Protein AF-A0A3C8CBP8-F1 (afdb_monomer_lite)

Structure (mmCIF, N/CA/C/O backbone):
data_AF-A0A3C8CBP8-F1
#
_entry.id   AF-A0A3C8CBP8-F1
#
loop_
_atom_site.group_PDB
_atom_site.id
_atom_site.type_symbol
_atom_site.label_atom_id
_atom_site.label_alt_id
_atom_site.label_comp_id
_atom_site.label_asym_id
_atom_site.label_entity_id
_atom_site.label_seq_id
_atom_site.pdbx_PDB_ins_code
_atom_site.Cartn_x
_atom_site.Cartn_y
_atom_site.Cartn_z
_atom_site.occupancy
_atom_site.B_iso_or_equiv
_atom_site.auth_seq_id
_atom_site.auth_comp_id
_atom_site.auth_asym_id
_atom_site.auth_atom_id
_atom_site.pdbx_PDB_model_num
ATOM 1 N N . MET A 1 1 ? -2.503 26.907 -31.388 1.00 51.00 1 MET A N 1
ATOM 2 C CA . MET A 1 1 ? -1.402 26.004 -30.981 1.00 51.00 1 MET A CA 1
ATOM 3 C C . MET A 1 1 ? -0.590 26.723 -29.907 1.00 51.00 1 MET A C 1
ATOM 5 O O . MET A 1 1 ? -0.547 27.943 -29.969 1.00 51.00 1 MET A O 1
ATOM 9 N N . ILE A 1 2 ? 0.004 25.984 -28.960 1.00 41.50 2 ILE A N 1
ATOM 10 C CA . ILE A 1 2 ? 0.633 26.410 -27.683 1.00 41.50 2 ILE A CA 1
ATOM 11 C C . ILE A 1 2 ? -0.325 26.267 -26.482 1.00 41.50 2 ILE A C 1
ATOM 13 O O . ILE A 1 2 ? -0.949 27.222 -26.030 1.00 41.50 2 ILE A O 1
ATOM 17 N N . VAL A 1 3 ? -0.424 25.043 -25.950 1.00 52.47 3 VAL A N 1
ATOM 18 C CA . VAL A 1 3 ? -0.928 24.787 -24.590 1.00 52.47 3 VAL A CA 1
ATOM 19 C C . VAL A 1 3 ? 0.297 24.733 -23.677 1.00 52.47 3 VAL A C 1
ATOM 21 O O . VAL A 1 3 ? 1.166 23.878 -23.847 1.00 52.47 3 VAL A O 1
ATOM 24 N N . LYS A 1 4 ? 0.402 25.702 -22.762 1.00 45.50 4 LYS A N 1
ATOM 25 C CA . LYS A 1 4 ? 1.498 25.840 -21.794 1.00 45.50 4 LYS A CA 1
ATOM 26 C C . LYS A 1 4 ? 1.541 24.617 -20.866 1.00 45.50 4 LYS A C 1
ATOM 28 O O . LYS A 1 4 ? 0.591 24.375 -20.132 1.00 45.50 4 LYS A O 1
ATOM 33 N N . ARG A 1 5 ? 2.652 23.875 -20.865 1.00 59.94 5 ARG A N 1
ATOM 34 C CA . ARG A 1 5 ? 3.011 22.922 -19.801 1.00 59.94 5 ARG A CA 1
ATOM 35 C C . ARG A 1 5 ? 3.797 23.692 -18.742 1.00 59.94 5 ARG A C 1
ATOM 37 O O . ARG A 1 5 ? 4.999 23.873 -18.894 1.00 59.94 5 ARG A O 1
ATOM 44 N N . GLY A 1 6 ? 3.118 24.218 -17.726 1.00 52.38 6 GLY A N 1
ATOM 45 C CA . GLY A 1 6 ? 3.803 24.927 -16.649 1.00 52.38 6 GLY A CA 1
ATOM 46 C C . GLY A 1 6 ? 2.873 25.473 -15.575 1.00 52.38 6 GLY A C 1
ATOM 47 O O . GLY A 1 6 ? 2.243 26.504 -15.786 1.00 52.38 6 GLY A O 1
ATOM 48 N N . GLY A 1 7 ? 2.890 24.814 -14.415 1.00 54.03 7 GLY A N 1
ATOM 49 C CA . GLY A 1 7 ? 2.615 25.443 -13.122 1.00 54.03 7 GLY A CA 1
ATOM 50 C C . GLY A 1 7 ? 1.273 25.094 -12.476 1.00 54.03 7 GLY A C 1
ATOM 51 O O . GLY A 1 7 ? 0.237 25.556 -12.932 1.00 54.03 7 GLY A O 1
ATOM 52 N N . HIS A 1 8 ? 1.360 24.389 -11.339 1.00 55.12 8 HIS A N 1
ATOM 53 C CA . HIS A 1 8 ? 0.324 24.113 -10.327 1.00 55.12 8 HIS A CA 1
ATOM 54 C C . HIS A 1 8 ? -0.679 22.968 -10.581 1.00 55.12 8 HIS A C 1
ATOM 56 O O . HIS A 1 8 ? -1.867 23.180 -10.787 1.00 55.12 8 HIS A O 1
ATOM 62 N N . GLU A 1 9 ? -0.207 21.729 -10.407 1.00 44.56 9 GLU A N 1
ATOM 63 C CA . GLU A 1 9 ? -1.054 20.573 -10.039 1.00 44.56 9 GLU A CA 1
ATOM 64 C C . GLU A 1 9 ? -0.745 20.070 -8.616 1.00 44.56 9 GLU A C 1
ATOM 66 O O . GLU A 1 9 ? -1.051 18.936 -8.240 1.00 44.56 9 GLU A O 1
ATOM 71 N N . ASP A 1 10 ? -0.143 20.931 -7.792 1.00 53.91 10 ASP A N 1
ATOM 72 C CA . ASP A 1 10 ? -0.122 20.715 -6.352 1.00 53.91 10 ASP A CA 1
ATOM 73 C C . ASP A 1 10 ? -1.579 20.730 -5.860 1.00 53.91 10 ASP A C 1
ATOM 75 O O . ASP A 1 10 ? -2.321 21.658 -6.179 1.00 53.91 10 ASP A O 1
ATOM 79 N N . GLN A 1 11 ? -1.974 19.692 -5.113 1.00 53.06 11 GLN A N 1
ATOM 80 C CA . GLN A 1 11 ? -3.289 19.425 -4.492 1.00 53.06 11 GLN A CA 1
ATOM 81 C C 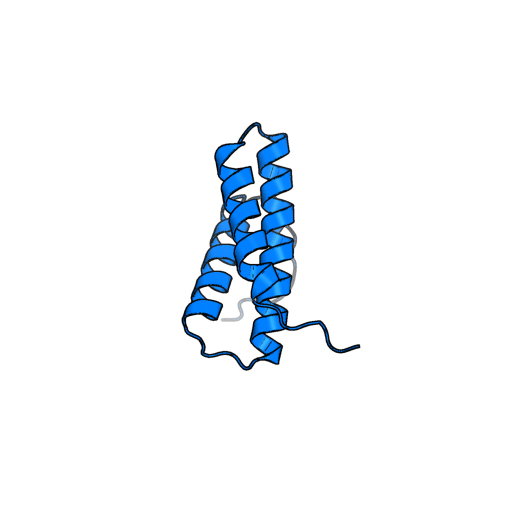. GLN A 1 11 ? -4.198 18.332 -5.099 1.00 53.06 11 GLN A C 1
ATOM 83 O O . GLN A 1 11 ? -5.297 18.123 -4.579 1.00 53.06 11 GLN A O 1
ATOM 88 N N . LEU A 1 12 ? -3.768 17.513 -6.070 1.00 48.75 12 LEU A N 1
ATOM 89 C CA . LEU A 1 12 ? -4.532 16.281 -6.384 1.00 48.75 12 LEU A CA 1
ATOM 90 C C . LEU A 1 12 ? -4.345 15.159 -5.344 1.00 48.75 12 LEU A C 1
ATOM 92 O O . LEU A 1 12 ? -5.238 14.326 -5.176 1.00 48.75 12 LEU A O 1
ATOM 96 N N . SER A 1 13 ? -3.256 15.185 -4.566 1.00 45.94 13 SER A N 1
ATOM 97 C CA . SER A 1 13 ? -3.014 14.210 -3.489 1.00 45.94 13 SER A CA 1
ATOM 98 C C . SER A 1 13 ? -3.940 14.378 -2.278 1.00 45.94 13 SER A C 1
ATOM 100 O O . SER A 1 13 ? -4.172 13.411 -1.559 1.00 45.94 13 SER A O 1
ATOM 102 N N . HIS A 1 14 ? -4.510 15.567 -2.047 1.00 46.44 14 HIS A N 1
ATOM 103 C CA . HIS A 1 14 ? -5.346 15.818 -0.862 1.00 46.44 14 HIS A CA 1
ATOM 104 C C . HIS A 1 14 ? -6.814 15.399 -1.030 1.00 46.44 14 HIS A C 1
ATOM 106 O O . HIS A 1 14 ? -7.525 15.246 -0.037 1.00 46.44 14 HIS A O 1
ATOM 112 N N . LYS A 1 15 ? -7.297 15.215 -2.268 1.00 50.88 15 LYS A N 1
ATOM 113 C CA . LYS A 1 15 ? -8.744 15.135 -2.534 1.00 50.88 15 LYS A CA 1
ATOM 114 C C . LYS A 1 15 ? -9.282 13.724 -2.784 1.00 50.88 15 LYS A C 1
ATOM 116 O O . LYS A 1 15 ? -10.475 13.497 -2.594 1.00 50.88 15 LYS A O 1
ATOM 121 N N . TYR A 1 16 ? -8.446 12.753 -3.154 1.00 54.28 16 TYR A N 1
ATOM 122 C CA . TYR A 1 16 ? -8.942 11.457 -3.629 1.00 54.28 16 TYR A CA 1
ATOM 123 C C . TYR A 1 16 ? -8.442 10.270 -2.806 1.00 54.28 16 TYR A C 1
ATOM 125 O O . TYR A 1 16 ? -7.475 9.603 -3.154 1.00 54.28 16 TYR A O 1
ATOM 133 N N . TRP A 1 17 ? -9.234 9.892 -1.799 1.00 60.59 17 TRP A N 1
ATOM 134 C CA . TRP A 1 17 ? -9.166 8.591 -1.105 1.00 60.59 17 TRP A CA 1
ATOM 135 C C . TRP A 1 17 ? -9.204 7.373 -2.059 1.00 60.59 17 TRP A C 1
ATOM 137 O O . TRP A 1 17 ? -8.907 6.248 -1.671 1.00 60.59 17 TRP A O 1
ATOM 147 N N . GLY A 1 18 ? -9.604 7.568 -3.320 1.00 68.06 18 GLY A N 1
ATOM 148 C CA . GLY A 1 18 ? -9.534 6.553 -4.371 1.00 68.06 18 GLY A CA 1
ATOM 149 C C . GLY A 1 18 ? -8.142 6.376 -4.982 1.00 68.06 18 GLY A C 1
ATOM 150 O O . GLY A 1 18 ? -7.772 5.244 -5.270 1.00 68.06 18 GLY A O 1
ATOM 151 N N . MET A 1 19 ? -7.362 7.447 -5.164 1.00 77.12 19 MET A N 1
ATOM 152 C CA . MET A 1 19 ? -6.090 7.377 -5.899 1.00 77.12 19 MET A CA 1
ATOM 153 C C . MET A 1 19 ? -5.071 6.492 -5.200 1.00 77.12 19 MET A C 1
ATOM 155 O O . MET A 1 19 ? -4.412 5.697 -5.858 1.00 77.12 19 MET A O 1
ATOM 159 N N . ASP A 1 20 ? -4.977 6.583 -3.877 1.00 77.81 20 ASP A N 1
ATOM 160 C CA . ASP A 1 20 ? -4.024 5.767 -3.130 1.00 77.81 20 ASP A CA 1
ATOM 161 C C . ASP A 1 20 ? -4.389 4.272 -3.187 1.00 77.81 20 ASP A C 1
ATOM 163 O O . ASP A 1 20 ? -3.518 3.419 -3.320 1.00 77.81 20 ASP A O 1
ATOM 167 N N . ARG A 1 21 ? -5.689 3.941 -3.251 1.00 82.62 21 ARG A N 1
ATOM 168 C CA . ARG A 1 21 ? -6.154 2.559 -3.467 1.00 82.62 21 ARG A CA 1
ATOM 169 C C . ARG A 1 21 ? -5.798 2.040 -4.858 1.00 82.62 21 ARG A C 1
ATOM 171 O O . ARG A 1 21 ? -5.342 0.909 -4.989 1.00 82.62 21 ARG A O 1
ATOM 178 N N . TRP A 1 22 ? -5.980 2.869 -5.886 1.00 83.06 22 TRP A N 1
ATOM 179 C CA . TRP A 1 22 ? -5.585 2.530 -7.255 1.00 83.06 22 TRP A CA 1
ATOM 180 C C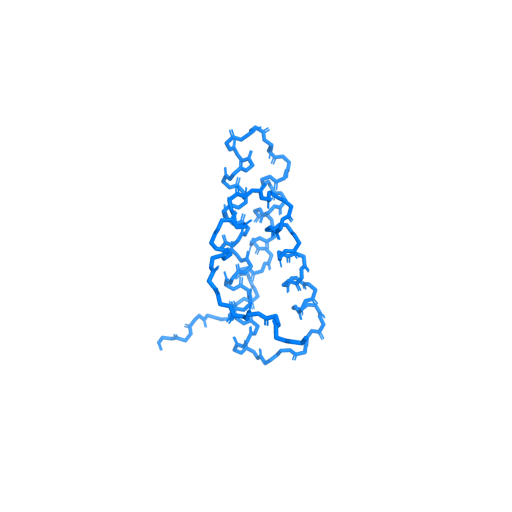 . TRP A 1 22 ? -4.068 2.421 -7.409 1.00 83.06 22 TRP A C 1
ATOM 182 O O . TRP A 1 22 ? -3.601 1.557 -8.144 1.00 83.06 22 TRP A O 1
ATOM 192 N N . ARG A 1 23 ? -3.300 3.249 -6.691 1.00 85.00 23 ARG A N 1
ATOM 193 C CA . ARG A 1 23 ? -1.838 3.153 -6.622 1.00 85.00 23 ARG A CA 1
ATOM 194 C C . ARG A 1 23 ? -1.405 1.826 -6.016 1.00 85.00 23 ARG A C 1
ATOM 196 O O . ARG A 1 23 ? -0.618 1.131 -6.643 1.00 85.00 23 ARG A O 1
ATOM 203 N N . VAL A 1 24 ? -1.970 1.439 -4.871 1.00 86.81 24 VAL A N 1
ATOM 204 C CA . VAL A 1 24 ? -1.710 0.127 -4.255 1.00 86.81 24 VAL A CA 1
ATOM 205 C C . VAL A 1 24 ? -2.054 -1.007 -5.225 1.00 86.81 24 VAL A C 1
ATOM 207 O O . VAL A 1 24 ? -1.227 -1.881 -5.449 1.00 86.81 24 VAL A O 1
ATOM 210 N N . TYR A 1 25 ? -3.214 -0.952 -5.886 1.00 86.62 25 TYR A N 1
ATOM 211 C CA . TYR A 1 25 ? -3.611 -1.960 -6.877 1.00 86.62 25 TYR A CA 1
ATOM 212 C C . TYR A 1 25 ? -2.656 -2.037 -8.081 1.00 86.62 25 TYR A C 1
ATOM 214 O O . TYR A 1 25 ? -2.320 -3.125 -8.545 1.00 86.62 25 TYR A O 1
ATOM 222 N N . ALA A 1 26 ? -2.198 -0.893 -8.595 1.00 87.19 26 ALA A N 1
ATOM 223 C CA . ALA A 1 26 ? -1.254 -0.844 -9.706 1.00 87.19 26 ALA A CA 1
ATOM 224 C C . ALA A 1 26 ? 0.119 -1.414 -9.318 1.00 87.19 26 ALA A C 1
ATOM 226 O O . ALA A 1 26 ? 0.684 -2.188 -10.086 1.00 87.19 26 ALA A O 1
ATOM 227 N N . LEU A 1 27 ? 0.621 -1.077 -8.124 1.00 87.12 27 LEU A N 1
ATOM 228 C CA . LEU A 1 27 ? 1.871 -1.616 -7.579 1.00 87.12 27 LEU A CA 1
ATOM 229 C C . LEU A 1 27 ? 1.763 -3.133 -7.349 1.00 87.12 27 LEU A C 1
ATOM 231 O O . LEU A 1 27 ? 2.647 -3.881 -7.752 1.00 87.12 27 LEU A O 1
ATOM 235 N N . GLU A 1 28 ? 0.646 -3.608 -6.792 1.00 86.88 28 GLU A N 1
ATOM 236 C CA . GLU A 1 28 ? 0.374 -5.038 -6.597 1.00 86.88 28 GLU A CA 1
ATOM 237 C C . GLU A 1 28 ? 0.367 -5.802 -7.927 1.00 86.88 28 GLU A C 1
ATOM 239 O O . GLU A 1 28 ? 1.001 -6.851 -8.075 1.00 86.88 28 GLU A O 1
ATOM 244 N N . LYS A 1 29 ? -0.320 -5.246 -8.931 1.00 87.19 29 LYS A N 1
ATOM 245 C CA . LYS A 1 29 ? -0.366 -5.815 -10.277 1.00 87.19 29 LYS A CA 1
ATOM 246 C C . LYS A 1 29 ? 1.023 -5.857 -10.909 1.00 87.19 29 LYS A C 1
ATOM 248 O O . LYS A 1 29 ? 1.369 -6.860 -11.528 1.00 87.19 29 LYS A O 1
ATOM 253 N N . LEU A 1 30 ? 1.817 -4.805 -10.726 1.00 85.94 30 LEU A N 1
ATOM 254 C CA . LEU A 1 30 ? 3.180 -4.718 -11.240 1.00 85.94 30 LEU A CA 1
ATOM 255 C C . LEU A 1 30 ? 4.087 -5.795 -10.622 1.00 85.94 30 LEU A C 1
ATOM 257 O O . LEU A 1 30 ? 4.820 -6.463 -11.350 1.00 85.94 30 LEU A O 1
ATOM 261 N N . LEU A 1 31 ? 3.969 -6.030 -9.310 1.00 83.12 31 LEU A N 1
ATOM 262 C CA . LEU A 1 31 ? 4.663 -7.125 -8.621 1.00 83.12 31 LEU A CA 1
ATOM 263 C C . LEU A 1 31 ? 4.223 -8.495 -9.147 1.00 83.12 31 LEU A C 1
ATOM 265 O O . LEU A 1 31 ? 5.057 -9.369 -9.372 1.00 83.12 31 LEU A O 1
ATOM 269 N N . LYS A 1 32 ? 2.921 -8.676 -9.398 1.00 82.69 32 LYS A N 1
ATOM 270 C CA . LYS A 1 32 ? 2.364 -9.932 -9.920 1.00 82.69 32 LYS A CA 1
ATOM 271 C C . LYS A 1 32 ? 2.790 -10.230 -11.357 1.00 82.69 32 LYS A C 1
ATOM 273 O O . LYS A 1 32 ? 2.955 -11.395 -11.706 1.00 82.69 32 LYS A O 1
ATOM 278 N N . GLU A 1 33 ? 2.959 -9.207 -12.190 1.00 83.88 33 GLU A N 1
ATOM 279 C CA . GLU A 1 33 ? 3.439 -9.393 -13.562 1.00 83.88 33 GLU A CA 1
ATOM 280 C C . GLU A 1 33 ? 4.923 -9.786 -13.633 1.00 83.88 33 GLU A C 1
ATOM 282 O O . GLU A 1 33 ? 5.365 -10.205 -14.698 1.00 83.88 33 GLU A O 1
ATOM 287 N N . ASN A 1 34 ? 5.681 -9.702 -12.527 1.00 70.12 34 ASN A N 1
ATOM 288 C CA . ASN A 1 34 ? 7.080 -10.146 -12.425 1.00 70.12 34 ASN A CA 1
ATOM 289 C C . ASN A 1 34 ? 7.987 -9.595 -13.549 1.00 70.12 34 ASN A C 1
ATOM 291 O O . ASN A 1 34 ? 8.937 -10.243 -13.976 1.00 70.12 34 ASN A O 1
ATOM 295 N N . LYS A 1 35 ? 7.677 -8.393 -14.046 1.00 76.62 35 LYS A N 1
ATOM 296 C CA . LYS A 1 35 ? 8.426 -7.695 -15.109 1.00 76.62 35 LYS A CA 1
ATOM 297 C C . LYS A 1 35 ? 9.530 -6.783 -14.565 1.00 76.62 35 LYS A C 1
ATOM 299 O O . LYS A 1 35 ? 10.100 -6.004 -15.319 1.00 76.62 35 LYS A O 1
ATOM 304 N N . LEU A 1 36 ? 9.760 -6.834 -13.259 1.00 77.56 36 LEU A N 1
ATOM 305 C CA . LEU A 1 36 ? 10.684 -5.980 -12.529 1.00 77.56 36 LEU A CA 1
ATOM 306 C C . LEU A 1 36 ? 11.885 -6.796 -12.065 1.00 77.56 36 LEU A C 1
ATOM 308 O O . LEU A 1 36 ? 11.717 -7.944 -11.637 1.00 77.56 36 LEU A O 1
ATOM 312 N N . ASP A 1 37 ? 13.050 -6.160 -12.106 1.00 82.56 37 ASP A N 1
ATOM 313 C CA . ASP A 1 37 ? 14.274 -6.658 -11.483 1.00 82.56 37 ASP A CA 1
ATOM 314 C C . ASP A 1 37 ? 14.099 -6.807 -9.964 1.00 82.56 37 ASP A C 1
ATOM 316 O O . ASP A 1 37 ? 13.211 -6.183 -9.376 1.00 82.56 37 ASP A O 1
ATOM 320 N N . GLU A 1 38 ? 14.926 -7.624 -9.311 1.00 80.94 38 GLU A N 1
ATOM 321 C CA . GLU A 1 38 ? 14.804 -7.883 -7.865 1.00 80.94 38 GLU A CA 1
ATOM 322 C C . GLU A 1 38 ? 14.911 -6.595 -7.042 1.00 80.94 38 GLU A C 1
ATOM 324 O O . GLU A 1 38 ? 14.077 -6.332 -6.174 1.00 80.94 38 GLU A O 1
ATOM 329 N N . GLU A 1 39 ? 15.841 -5.715 -7.411 1.00 82.44 39 GLU A N 1
ATOM 330 C CA . GLU A 1 39 ? 15.983 -4.402 -6.785 1.00 82.44 39 GLU A CA 1
ATOM 331 C C . GLU A 1 39 ? 14.717 -3.549 -6.980 1.00 82.44 39 GLU A C 1
ATOM 333 O O . GLU A 1 39 ? 14.169 -2.983 -6.033 1.00 82.44 39 GLU A O 1
ATOM 338 N N . GLN A 1 40 ? 14.174 -3.512 -8.201 1.00 83.56 40 GLN A N 1
ATOM 339 C CA . GLN A 1 40 ? 12.953 -2.761 -8.503 1.00 83.56 40 GLN A CA 1
ATOM 340 C C . GLN A 1 40 ? 11.728 -3.321 -7.777 1.00 83.56 40 GLN A C 1
ATOM 342 O O . GLN A 1 40 ? 10.857 -2.554 -7.362 1.00 83.56 40 GLN A O 1
ATOM 347 N N . LYS A 1 41 ? 11.645 -4.643 -7.602 1.00 84.69 41 LYS A N 1
ATOM 348 C CA . LYS A 1 41 ? 10.603 -5.265 -6.782 1.00 84.69 41 LYS A CA 1
ATOM 349 C C . LYS A 1 41 ? 10.708 -4.802 -5.340 1.00 84.69 41 LYS A C 1
ATOM 351 O O . LYS A 1 41 ? 9.682 -4.405 -4.796 1.00 84.69 41 LYS A O 1
ATOM 356 N N . ASN A 1 42 ? 11.906 -4.783 -4.759 1.00 84.44 42 ASN A N 1
ATOM 357 C CA . ASN A 1 42 ? 12.109 -4.294 -3.396 1.00 84.44 42 ASN A CA 1
ATOM 358 C C . ASN A 1 42 ? 11.636 -2.841 -3.250 1.00 84.44 42 ASN A C 1
ATOM 360 O O . ASN A 1 42 ? 10.817 -2.555 -2.376 1.00 84.44 42 ASN A O 1
ATOM 364 N N . TRP A 1 43 ? 12.008 -1.949 -4.175 1.00 85.44 43 TRP A N 1
ATOM 365 C CA . TRP A 1 43 ? 11.512 -0.564 -4.190 1.00 85.44 43 TRP A CA 1
ATOM 366 C C . TRP A 1 43 ? 9.982 -0.472 -4.267 1.00 85.44 43 TRP A C 1
ATOM 368 O O . TRP A 1 43 ? 9.351 0.301 -3.539 1.00 85.44 43 TRP A O 1
ATOM 378 N N . VAL A 1 44 ? 9.365 -1.267 -5.143 1.00 87.94 44 VAL A N 1
ATOM 379 C CA . VAL A 1 44 ? 7.908 -1.285 -5.335 1.00 87.94 44 VAL A CA 1
ATOM 380 C C . VAL A 1 44 ? 7.194 -1.845 -4.107 1.00 87.94 44 VAL A C 1
ATOM 382 O O . VAL A 1 44 ? 6.158 -1.304 -3.719 1.00 87.94 44 VAL A O 1
ATOM 385 N N . VAL A 1 45 ? 7.743 -2.878 -3.464 1.00 87.31 45 VAL A N 1
ATOM 386 C CA . VAL A 1 45 ? 7.198 -3.440 -2.223 1.00 87.31 45 VAL A CA 1
ATOM 387 C C . VAL A 1 45 ? 7.310 -2.441 -1.074 1.00 87.31 45 VAL A C 1
ATOM 389 O O . VAL A 1 45 ? 6.314 -2.210 -0.393 1.00 87.31 45 VAL A O 1
ATOM 392 N N . MET A 1 46 ? 8.464 -1.797 -0.881 1.00 87.12 46 MET A N 1
ATOM 393 C CA . MET A 1 46 ? 8.623 -0.764 0.151 1.00 87.12 46 MET A CA 1
ATOM 394 C C . MET A 1 46 ? 7.605 0.367 -0.038 1.00 87.12 46 MET A C 1
ATOM 396 O O . MET A 1 46 ? 6.925 0.770 0.907 1.00 87.12 46 MET A O 1
ATOM 400 N N . MET A 1 47 ? 7.421 0.822 -1.282 1.00 88.00 47 MET A N 1
ATOM 401 C CA . MET A 1 47 ? 6.423 1.840 -1.611 1.00 88.00 47 MET A CA 1
ATOM 402 C C . MET A 1 47 ? 4.988 1.357 -1.363 1.00 88.00 47 MET A C 1
ATOM 404 O O . MET A 1 47 ? 4.160 2.114 -0.855 1.00 88.00 47 MET A O 1
ATOM 408 N N . LEU A 1 48 ? 4.678 0.104 -1.706 1.00 88.75 48 LEU A N 1
ATOM 409 C CA . LEU A 1 48 ? 3.378 -0.510 -1.441 1.00 88.75 48 LEU A CA 1
ATOM 410 C C . LEU A 1 48 ? 3.083 -0.533 0.063 1.00 88.75 48 LEU A C 1
ATOM 412 O O . LEU A 1 48 ? 1.979 -0.160 0.466 1.00 88.75 48 LEU A O 1
ATOM 416 N N . ILE A 1 49 ? 4.063 -0.940 0.876 1.00 88.62 49 ILE A N 1
ATOM 417 C CA . ILE A 1 49 ? 3.949 -1.022 2.334 1.00 88.62 49 ILE A CA 1
ATOM 418 C C . ILE A 1 49 ? 3.638 0.356 2.914 1.00 88.62 49 ILE A C 1
ATOM 420 O O . ILE A 1 49 ? 2.621 0.510 3.591 1.00 88.62 49 ILE A O 1
ATOM 424 N N . GLU A 1 50 ? 4.427 1.371 2.557 1.00 87.94 50 GLU A N 1
ATOM 425 C CA . GLU A 1 50 ? 4.232 2.744 3.031 1.00 87.94 50 GLU A CA 1
ATOM 426 C C . GLU A 1 50 ? 2.815 3.261 2.719 1.00 87.94 50 GLU A C 1
ATOM 428 O O . GLU A 1 50 ? 2.120 3.807 3.582 1.00 87.94 50 GLU A O 1
ATOM 433 N N . LYS A 1 51 ? 2.334 3.049 1.487 1.00 86.44 51 LYS A N 1
ATOM 434 C CA . LYS A 1 51 ? 0.984 3.474 1.074 1.00 86.44 51 LYS A CA 1
ATOM 435 C C . LYS A 1 51 ? -0.107 2.716 1.828 1.00 86.44 51 LYS A C 1
ATOM 437 O O . LYS A 1 51 ? -1.091 3.315 2.267 1.00 86.44 51 LYS A O 1
ATOM 442 N N . CYS A 1 52 ? 0.075 1.414 2.039 1.00 88.06 52 CYS A N 1
ATOM 443 C CA . CYS A 1 52 ? -0.851 0.604 2.823 1.00 88.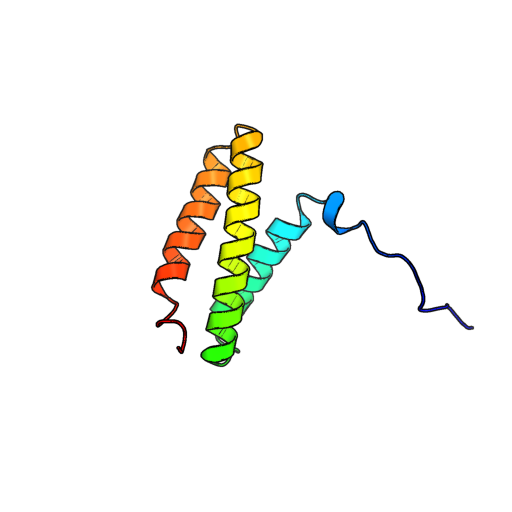06 52 CYS A CA 1
ATOM 444 C C . CYS A 1 52 ? -0.910 1.043 4.290 1.00 88.06 52 CYS A C 1
ATOM 446 O O . CYS A 1 52 ? -2.000 1.052 4.862 1.00 88.06 52 CYS A O 1
ATOM 448 N N . GLU A 1 53 ? 0.205 1.456 4.895 1.00 86.56 53 GLU A N 1
ATOM 449 C CA . GLU A 1 53 ? 0.224 1.997 6.259 1.00 86.56 53 GLU A CA 1
ATOM 450 C C . GLU A 1 53 ? -0.521 3.330 6.364 1.00 86.56 53 GLU A C 1
ATOM 452 O O . GLU A 1 53 ? -1.363 3.504 7.254 1.00 86.56 53 GLU A O 1
ATOM 457 N N . ILE A 1 54 ? -0.290 4.247 5.417 1.00 85.69 54 ILE A N 1
ATOM 458 C CA . ILE A 1 54 ? -1.009 5.530 5.337 1.00 85.69 54 ILE A CA 1
ATOM 459 C C . ILE A 1 54 ? -2.517 5.283 5.211 1.00 85.69 54 ILE A C 1
ATOM 461 O O . ILE A 1 54 ? -3.318 5.877 5.945 1.00 85.69 54 ILE A O 1
ATOM 465 N N . LEU A 1 55 ? -2.912 4.372 4.317 1.00 84.06 55 LEU A N 1
ATOM 466 C CA . LEU A 1 55 ? -4.303 3.972 4.139 1.00 84.06 55 LEU A CA 1
ATOM 467 C C . LEU A 1 55 ? -4.870 3.348 5.414 1.00 84.06 55 LEU A C 1
ATOM 469 O O . LEU A 1 55 ? -5.901 3.812 5.894 1.00 84.06 55 LEU A O 1
ATOM 473 N N . SER A 1 56 ? -4.203 2.348 5.991 1.00 86.31 56 SER A N 1
ATOM 474 C CA . SER A 1 56 ? -4.629 1.643 7.207 1.00 86.31 56 SER A CA 1
ATOM 475 C C . SER A 1 56 ? -4.857 2.611 8.374 1.00 86.31 56 SER A C 1
ATOM 477 O O . SER A 1 56 ? -5.894 2.558 9.044 1.00 86.31 56 SER A O 1
ATOM 479 N N . ASN A 1 57 ? -3.956 3.578 8.561 1.00 85.06 57 ASN A N 1
ATOM 480 C CA . ASN A 1 57 ? -4.106 4.640 9.555 1.00 85.06 57 ASN A CA 1
ATOM 481 C C . ASN A 1 57 ? -5.314 5.546 9.237 1.00 85.06 57 ASN A C 1
ATOM 483 O O . ASN A 1 57 ? -6.150 5.818 10.103 1.00 85.06 57 ASN A O 1
ATOM 487 N N . GLY A 1 58 ? -5.477 5.941 7.970 1.00 83.88 58 GLY A N 1
ATOM 488 C CA . GLY A 1 58 ? -6.632 6.710 7.497 1.00 83.88 58 GLY A CA 1
ATOM 489 C C . GLY A 1 58 ? -7.978 5.995 7.682 1.00 83.88 58 GLY A C 1
ATOM 490 O O . GLY A 1 58 ? -8.961 6.625 8.078 1.00 83.88 58 GLY A O 1
ATOM 491 N N . PHE A 1 59 ? -8.035 4.683 7.445 1.00 83.56 59 PHE A N 1
ATOM 492 C CA . PHE A 1 59 ? -9.216 3.846 7.677 1.00 83.56 59 PHE A CA 1
ATOM 493 C C . PHE A 1 59 ? -9.504 3.678 9.171 1.00 83.56 59 PHE A C 1
ATOM 495 O O . PHE A 1 59 ? -10.656 3.817 9.587 1.00 83.56 59 PHE A O 1
ATOM 502 N N . GLY A 1 60 ? -8.466 3.477 9.990 1.00 81.44 60 GLY A N 1
ATOM 503 C CA . GLY A 1 60 ? -8.584 3.415 11.447 1.00 81.44 60 GLY A CA 1
ATOM 504 C C . GLY A 1 60 ? -9.208 4.680 12.039 1.00 81.44 60 GLY A C 1
ATOM 505 O O . GLY A 1 60 ? -10.137 4.589 12.837 1.00 81.44 60 GLY A O 1
ATOM 506 N N . LYS A 1 61 ? -8.790 5.863 11.568 1.00 80.62 61 LYS A N 1
ATOM 507 C CA . LYS A 1 61 ? -9.371 7.156 11.981 1.00 80.62 61 LYS A CA 1
ATOM 508 C C . LYS A 1 61 ? -10.847 7.327 11.596 1.00 80.62 61 LYS A C 1
ATOM 510 O O . LYS A 1 61 ? -11.538 8.136 12.202 1.00 80.62 61 LYS A O 1
ATOM 515 N N . ARG A 1 62 ? -11.336 6.584 10.597 1.00 79.50 62 ARG A N 1
ATOM 516 C CA . ARG A 1 62 ? -12.723 6.637 10.094 1.00 79.50 62 ARG A CA 1
ATOM 517 C C . ARG A 1 62 ? -13.595 5.473 10.589 1.00 79.50 62 ARG A C 1
ATOM 519 O O . ARG A 1 62 ? -14.700 5.302 10.083 1.00 79.50 62 ARG A O 1
ATOM 526 N N . GLY A 1 63 ? -13.103 4.655 11.527 1.00 82.62 63 GLY A N 1
ATOM 527 C CA . GLY A 1 63 ? -13.827 3.492 12.067 1.00 82.62 63 GLY A CA 1
ATOM 528 C C . GLY A 1 63 ? -13.959 2.317 11.090 1.00 82.62 63 GLY A C 1
ATOM 529 O O . GLY A 1 63 ? -14.754 1.405 11.302 1.00 82.62 63 GLY A O 1
ATOM 530 N N . LYS A 1 64 ? -13.184 2.324 10.004 1.00 84.44 64 LYS A N 1
ATOM 531 C CA . LYS A 1 64 ? -13.240 1.342 8.919 1.00 84.44 64 LYS A CA 1
ATOM 532 C C . LYS A 1 64 ? -12.278 0.180 9.177 1.00 84.44 64 LYS A C 1
ATOM 534 O O . LYS A 1 64 ? -11.239 0.047 8.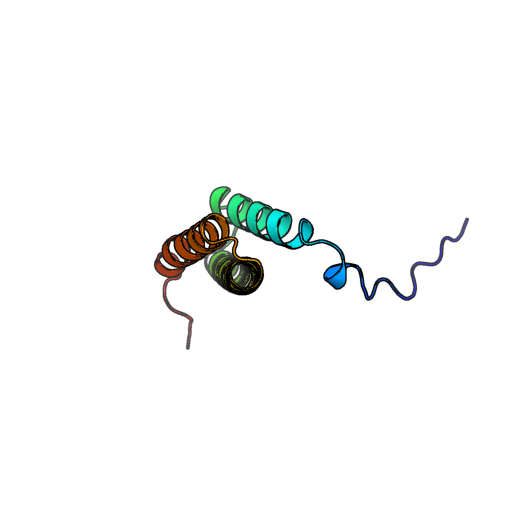532 1.00 84.44 64 LYS A O 1
ATOM 539 N N . ASN A 1 65 ? -12.603 -0.634 10.179 1.00 83.69 65 ASN A N 1
ATOM 540 C CA . ASN A 1 65 ? -11.710 -1.692 10.662 1.00 83.69 65 ASN A CA 1
ATOM 541 C C . ASN A 1 65 ? -11.464 -2.812 9.637 1.00 83.69 65 ASN A C 1
ATOM 543 O O . ASN A 1 65 ? -10.361 -3.349 9.604 1.00 83.69 65 ASN A O 1
ATOM 547 N N . GLN A 1 66 ? -12.439 -3.123 8.777 1.00 86.19 66 GLN A N 1
ATOM 548 C CA . GLN A 1 66 ? -12.282 -4.150 7.740 1.00 86.19 66 GLN A CA 1
ATOM 549 C C . GLN A 1 66 ? -11.219 -3.753 6.712 1.00 86.19 66 GLN A C 1
ATOM 551 O O . GLN A 1 66 ? -10.280 -4.504 6.463 1.00 86.19 66 GLN A O 1
ATOM 556 N N . GLU A 1 67 ? -11.312 -2.543 6.153 1.00 84.75 67 GLU A N 1
ATOM 557 C CA . GLU A 1 67 ? -10.302 -2.043 5.220 1.00 84.75 67 GLU A CA 1
ATOM 558 C C . GLU A 1 67 ? -8.935 -1.889 5.893 1.00 84.75 67 GLU A C 1
ATOM 560 O O . GLU A 1 67 ? -7.917 -2.255 5.310 1.00 84.75 67 GLU A O 1
ATOM 565 N N . LYS A 1 68 ? -8.894 -1.412 7.143 1.00 87.12 68 LYS A N 1
ATOM 566 C CA . LYS A 1 68 ? -7.653 -1.336 7.926 1.00 87.12 68 LYS A CA 1
ATOM 567 C C . LYS A 1 68 ? -6.942 -2.692 7.990 1.00 87.12 68 LYS A C 1
ATOM 569 O O . LYS A 1 68 ? -5.730 -2.756 7.776 1.00 87.12 68 LYS A O 1
ATOM 574 N N . GLU A 1 69 ? -7.689 -3.751 8.293 1.00 87.56 69 GLU A N 1
ATOM 575 C CA . GLU A 1 69 ? -7.163 -5.111 8.386 1.00 87.56 69 GLU A CA 1
ATOM 576 C C . GLU A 1 69 ? -6.737 -5.655 7.022 1.00 87.56 69 GLU A C 1
ATOM 578 O O . GLU A 1 69 ? -5.660 -6.238 6.923 1.00 87.56 69 GLU A O 1
ATOM 583 N N . TYR A 1 70 ? -7.499 -5.368 5.96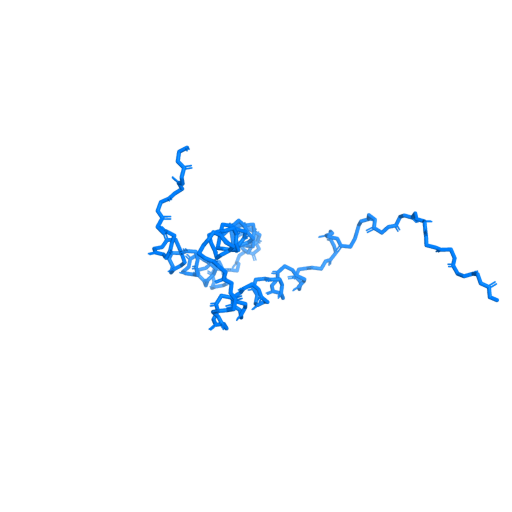1 1.00 88.00 70 TYR A N 1
ATOM 584 C CA . TYR A 1 70 ? -7.127 -5.706 4.585 1.00 88.00 70 TYR A CA 1
ATOM 585 C C . TYR A 1 70 ? -5.745 -5.149 4.213 1.00 88.00 70 TYR A C 1
ATOM 587 O O . TYR A 1 70 ? -4.859 -5.906 3.818 1.00 88.00 70 TYR A O 1
ATOM 595 N N . TYR A 1 71 ? -5.519 -3.842 4.403 1.00 86.56 71 TYR A N 1
ATOM 596 C CA . TYR A 1 71 ? -4.224 -3.222 4.089 1.00 86.56 71 TYR A CA 1
ATOM 597 C C . TYR A 1 71 ? -3.104 -3.726 5.002 1.00 86.56 71 TYR A C 1
ATOM 599 O O . TYR A 1 71 ? -1.978 -3.897 4.547 1.00 86.56 71 TYR A O 1
ATOM 607 N N . ARG A 1 72 ? -3.402 -4.024 6.272 1.00 87.25 72 ARG A N 1
ATOM 608 C CA . ARG A 1 72 ? -2.419 -4.598 7.202 1.00 87.25 72 ARG A CA 1
ATOM 609 C C . ARG A 1 72 ? -2.004 -6.014 6.798 1.00 87.25 72 ARG A C 1
ATOM 611 O O . ARG A 1 72 ? -0.827 -6.349 6.885 1.00 87.25 72 ARG A O 1
ATOM 618 N N . ASN A 1 73 ? -2.951 -6.834 6.348 1.00 88.88 73 ASN A N 1
ATOM 619 C CA . ASN A 1 73 ? -2.663 -8.170 5.835 1.00 88.88 73 ASN A CA 1
ATOM 620 C C . ASN A 1 73 ? -1.840 -8.098 4.542 1.00 88.88 73 ASN A C 1
ATOM 622 O O . ASN A 1 73 ? -0.904 -8.874 4.374 1.00 88.88 73 ASN A O 1
ATOM 626 N N . LEU A 1 74 ? -2.130 -7.114 3.682 1.00 86.75 74 LEU A N 1
ATOM 627 C CA . LEU A 1 74 ? -1.339 -6.846 2.485 1.00 86.75 74 LEU A CA 1
ATOM 628 C C . LEU A 1 74 ? 0.119 -6.528 2.846 1.00 86.75 74 LEU A C 1
ATOM 630 O O . LEU A 1 74 ? 1.024 -7.180 2.338 1.00 86.75 74 LEU A O 1
ATOM 634 N N . VAL A 1 75 ? 0.352 -5.614 3.794 1.00 87.62 75 VAL A N 1
ATOM 635 C CA . VAL A 1 75 ? 1.704 -5.312 4.303 1.00 87.62 75 VAL A CA 1
ATOM 636 C C . VAL A 1 75 ? 2.395 -6.573 4.814 1.00 87.62 75 VAL A C 1
ATOM 638 O O . VAL A 1 75 ? 3.518 -6.843 4.412 1.00 87.62 75 VAL A O 1
ATOM 641 N N . ALA A 1 76 ? 1.724 -7.380 5.639 1.00 87.25 76 ALA A N 1
ATOM 642 C CA . ALA A 1 76 ? 2.309 -8.611 6.172 1.00 87.25 76 ALA A CA 1
ATOM 643 C C . ALA A 1 76 ? 2.681 -9.614 5.065 1.00 87.25 76 ALA A C 1
ATOM 645 O O . ALA A 1 76 ? 3.732 -10.246 5.128 1.00 87.25 76 ALA A O 1
ATOM 646 N N . ARG A 1 77 ? 1.845 -9.729 4.025 1.00 86.50 77 ARG A N 1
ATOM 647 C CA . ARG A 1 77 ? 2.088 -10.605 2.874 1.00 86.50 77 ARG A CA 1
ATOM 648 C C . ARG A 1 77 ? 3.318 -10.186 2.074 1.00 86.50 77 ARG A C 1
ATOM 650 O O . ARG A 1 77 ? 4.076 -11.050 1.650 1.00 86.50 77 ARG A O 1
ATOM 657 N N . TYR A 1 78 ? 3.490 -8.887 1.841 1.00 83.75 78 TYR A N 1
ATOM 658 C CA . TYR A 1 78 ? 4.590 -8.368 1.026 1.00 83.75 78 TYR A CA 1
ATOM 659 C C . TYR A 1 78 ? 5.871 -8.111 1.825 1.00 83.75 78 TYR A C 1
ATOM 661 O O . TYR A 1 78 ? 6.954 -8.233 1.271 1.00 83.75 78 TYR A O 1
ATOM 669 N N . SER A 1 79 ? 5.775 -7.851 3.129 1.00 81.81 79 SER A N 1
ATOM 670 C CA . SER A 1 79 ? 6.938 -7.713 4.014 1.00 81.81 79 SER A CA 1
ATOM 671 C C . SER A 1 79 ? 7.768 -8.994 4.099 1.00 81.81 79 SER A C 1
ATOM 673 O O . SER A 1 79 ? 8.963 -8.905 4.333 1.00 81.81 79 SER A O 1
ATOM 675 N N . GLY A 1 80 ? 7.159 -10.168 3.904 1.00 78.00 80 GLY A N 1
ATOM 676 C CA . GLY A 1 80 ? 7.882 -11.442 3.822 1.00 78.00 80 GLY A CA 1
ATOM 677 C C . GLY A 1 80 ? 8.475 -11.748 2.441 1.00 78.00 80 GLY A C 1
ATOM 678 O O . GLY A 1 80 ? 9.097 -12.791 2.283 1.00 78.00 80 GLY A O 1
ATOM 679 N N . LEU A 1 81 ? 8.240 -10.889 1.440 1.00 70.50 81 LEU A N 1
ATOM 680 C CA . LEU A 1 81 ? 8.783 -11.018 0.080 1.00 70.50 81 LEU A CA 1
ATOM 681 C C . LEU A 1 81 ? 9.9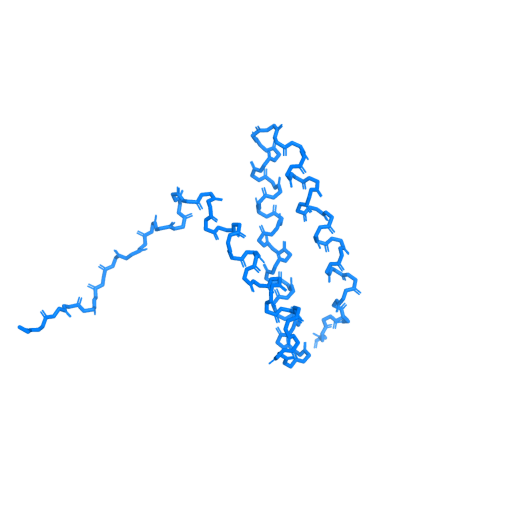81 -10.096 -0.174 1.00 70.50 81 LEU A C 1
ATOM 683 O O . LEU A 1 81 ? 10.595 -10.202 -1.230 1.00 70.50 81 LEU A O 1
ATOM 687 N N . VAL A 1 82 ? 10.285 -9.185 0.752 1.00 66.12 82 VAL A N 1
ATOM 688 C CA . VAL A 1 82 ? 11.509 -8.383 0.704 1.00 66.12 82 VAL A CA 1
ATOM 689 C C . VAL A 1 82 ? 12.603 -9.218 1.353 1.00 66.12 82 VAL A C 1
ATOM 691 O O . VAL A 1 82 ? 12.649 -9.329 2.577 1.00 66.12 82 VAL A O 1
ATOM 694 N N . GLU A 1 83 ? 13.450 -9.841 0.537 1.00 56.12 83 GLU A N 1
ATOM 695 C CA . GLU A 1 83 ? 14.778 -10.234 1.009 1.00 56.12 83 GLU A CA 1
ATOM 696 C C . GLU A 1 83 ? 15.530 -8.948 1.366 1.00 56.12 83 GLU A C 1
ATOM 698 O O . GLU A 1 83 ? 15.412 -7.942 0.666 1.00 56.12 83 GLU A O 1
ATOM 703 N N . GLU A 1 84 ? 16.169 -8.974 2.531 1.00 52.50 84 GLU A N 1
ATOM 704 C CA . GLU A 1 84 ? 16.592 -7.838 3.350 1.00 52.50 84 GLU A CA 1
ATOM 705 C C . GLU A 1 84 ? 17.154 -6.620 2.590 1.00 52.50 84 GLU A C 1
ATOM 707 O O . GLU A 1 84 ? 17.807 -6.769 1.555 1.00 52.50 84 GLU A O 1
ATOM 712 N N . PRO A 1 85 ? 16.940 -5.390 3.103 1.00 50.56 85 PRO A N 1
ATOM 713 C CA . PRO A 1 85 ? 17.576 -4.213 2.531 1.00 50.56 85 PRO A CA 1
ATOM 714 C C . PRO A 1 85 ? 19.097 -4.391 2.537 1.00 50.56 85 PRO A C 1
ATOM 716 O O . PRO A 1 85 ? 19.691 -4.715 3.561 1.00 50.56 85 PRO A O 1
ATOM 719 N N . PHE A 1 86 ? 19.701 -4.162 1.373 1.00 43.84 86 PHE A N 1
ATOM 720 C CA . PHE A 1 86 ? 21.140 -3.993 1.217 1.00 43.84 86 PHE A CA 1
ATOM 721 C C . PHE A 1 86 ? 21.604 -2.887 2.185 1.00 43.84 86 PHE A C 1
ATOM 723 O O . PHE A 1 86 ? 21.065 -1.777 2.131 1.00 43.84 86 PHE A O 1
ATOM 730 N N . GLU A 1 87 ? 22.525 -3.228 3.096 1.00 37.41 87 GLU A N 1
ATOM 731 C CA . GLU A 1 87 ? 23.235 -2.285 3.984 1.00 37.41 87 GLU A CA 1
ATOM 732 C C . GLU A 1 87 ? 23.919 -1.147 3.210 1.00 37.41 87 GLU A C 1
ATOM 734 O O . GLU A 1 87 ? 24.482 -1.406 2.119 1.00 37.41 87 GLU A O 1
#

Foldseek 3Di:
DDDDPDDDPPPPVPPDPPVLVVLLVVLVVVLVVVPDDLVVNLVSLVVSLVSLVVNLVVCVVVVNNVSNVVSVVVNVVSVVVDPDDDD

pLDDT: mean 75.32, std 15.31, range [37.41, 88.88]

Radius of gyration: 15.99 Å; chains: 1; bounding box: 37×38×43 Å

Secondary structure (DSSP, 8-state):
------S--TTSTTT-HHHHHHHHHHHHHHHHTT-S-HHHHHHHHHHHHHHHHHHHHHHHHTT-HHHHHHHHHHHHHHHTS------

Sequence (87 aa):
MIVKRGGHEDQLSHKYWGMDRWRVYALEKLLKENKLDEEQKNWVVMMLIEKCEILSNGFGKRGKNQEKEYYRNLVARYSGLVEEPFE